Protein AF-G2IE25-F1 (afdb_monomer_lite)

pLDDT: mean 76.39, std 11.66, range [45.94, 92.56]

Foldseek 3Di:
DPPVVVVVVVVVVVVVVVVVVVVVVVVVVVVVVVVVVVVVLVVVVVLVVLLVVLVLCCCPPVVCVVVDDAKWKQFSVQRDSVDSPRSPDPTDNDDDAQTWIWIWGADPVNQKIKTFIDGGHDTDDIDIHGD

Sequence (131 aa):
MRKYKKRGSILFKSLFSIILVTTLCISISRMININLKTMRSVLLTNDITNKVDIVKHELFYNKQYLHIKGDVYINANNIKIGGYKELNQHFENYKYDNFEYFHLYFNEDMNDINIEYIKGDQKIFEDKLKI

Secondary structure (DSSP, 8-state):
--HHHHHHHHHHHHHHHHHHHHHHHHHHHHHHHHHHHHHHHHHHHHHHHHHHHHHHHHHHHTTGGGG--SSEEEEGGG--TT-GGG--S--BSSPPTT-EEEEEEE-TTSSEEEEEEEETTEEEEEEEEE-

Structure (mmCIF, N/CA/C/O backbone):
data_AF-G2IE25-F1
#
_entry.id   AF-G2IE25-F1
#
loop_
_atom_site.group_PDB
_atom_site.id
_atom_site.type_symbol
_atom_site.label_atom_id
_atom_site.label_alt_id
_atom_site.label_comp_id
_atom_site.label_asym_id
_atom_site.label_entity_id
_atom_site.label_seq_id
_atom_site.pdbx_PDB_ins_code
_atom_site.Cartn_x
_atom_site.Cartn_y
_atom_site.Cartn_z
_atom_site.occupancy
_atom_site.B_iso_or_equiv
_atom_site.auth_seq_id
_atom_site.auth_comp_id
_atom_site.auth_asym_id
_atom_site.auth_atom_id
_atom_site.pdbx_PDB_model_num
ATOM 1 N N . MET A 1 1 ? -21.613 4.940 73.484 1.00 45.94 1 MET A N 1
ATOM 2 C CA . MET A 1 1 ? -20.703 5.390 72.398 1.00 45.94 1 MET A CA 1
ATOM 3 C C . MET A 1 1 ? -20.137 4.259 71.499 1.00 45.94 1 MET A C 1
ATOM 5 O O . MET A 1 1 ? -19.125 4.460 70.846 1.00 45.94 1 MET A O 1
ATOM 9 N N . ARG A 1 2 ? -20.777 3.073 71.391 1.00 46.25 2 ARG A N 1
ATOM 10 C CA . ARG A 1 2 ? -20.294 1.933 70.560 1.00 46.25 2 ARG A CA 1
ATOM 11 C C . ARG A 1 2 ? -21.021 1.741 69.212 1.00 46.25 2 ARG A C 1
ATOM 13 O O . ARG A 1 2 ? -20.495 1.056 68.342 1.00 46.25 2 ARG A O 1
ATOM 20 N N . LYS A 1 3 ? -22.204 2.341 69.007 1.00 48.72 3 LYS A N 1
ATOM 21 C CA . LYS A 1 3 ? -23.029 2.136 67.792 1.00 48.72 3 LYS A CA 1
ATOM 22 C C . LYS A 1 3 ? -22.506 2.878 66.547 1.00 48.72 3 LYS A C 1
ATOM 24 O O . LYS A 1 3 ? -22.647 2.366 65.441 1.00 48.72 3 LYS A O 1
ATOM 29 N N . TYR A 1 4 ? -21.840 4.023 66.716 1.00 51.47 4 TYR A N 1
ATOM 30 C CA . TYR A 1 4 ? -21.331 4.839 65.600 1.00 51.47 4 TYR A CA 1
ATOM 31 C C . TYR A 1 4 ? -20.074 4.253 64.931 1.00 51.47 4 TYR A C 1
ATOM 33 O O . TYR A 1 4 ? -19.924 4.349 63.716 1.00 51.47 4 TYR A O 1
ATOM 41 N N . LYS A 1 5 ? -19.226 3.538 65.686 1.00 49.66 5 LYS A N 1
ATOM 42 C CA . LYS A 1 5 ? -17.994 2.910 65.166 1.00 49.66 5 LYS A CA 1
ATOM 43 C C . LYS A 1 5 ? -18.270 1.790 64.146 1.00 49.66 5 LYS A C 1
ATOM 45 O O . LYS A 1 5 ? -17.500 1.612 63.210 1.00 49.66 5 LYS A O 1
ATOM 50 N N . LYS A 1 6 ? -19.388 1.061 64.287 1.00 52.78 6 LYS A N 1
ATOM 51 C CA . LYS A 1 6 ? -19.789 -0.006 63.346 1.00 52.78 6 LYS A CA 1
ATOM 52 C C . LYS A 1 6 ? -20.369 0.530 62.029 1.00 52.78 6 LYS A C 1
ATOM 54 O O . LYS A 1 6 ? -20.162 -0.092 60.994 1.00 52.78 6 LYS A O 1
ATOM 59 N N . ARG A 1 7 ? -21.061 1.678 62.048 1.00 53.28 7 ARG A N 1
ATOM 60 C CA . ARG A 1 7 ? -21.696 2.259 60.847 1.00 53.28 7 ARG A CA 1
ATOM 61 C C . ARG A 1 7 ? -20.682 2.876 59.876 1.00 53.28 7 ARG A C 1
ATOM 63 O O . ARG A 1 7 ? -20.827 2.691 58.673 1.00 53.28 7 ARG A O 1
ATOM 70 N N . GLY A 1 8 ? -19.616 3.505 60.382 1.00 57.09 8 GLY A N 1
ATOM 71 C CA . GLY A 1 8 ? -18.529 4.027 59.540 1.00 57.09 8 GLY A CA 1
ATOM 72 C C . GLY A 1 8 ? -17.780 2.933 58.766 1.00 57.09 8 GLY A C 1
ATOM 73 O O . GLY A 1 8 ? -17.464 3.115 57.598 1.00 57.09 8 GLY A O 1
ATOM 74 N N . SER A 1 9 ? -17.574 1.758 59.375 1.00 60.19 9 SER A N 1
ATOM 75 C CA . SER A 1 9 ? -16.916 0.618 58.715 1.00 60.19 9 SER A CA 1
ATOM 76 C C . SER A 1 9 ? -17.724 0.064 57.533 1.00 60.19 9 SER A C 1
ATOM 78 O O . SER A 1 9 ? -17.142 -0.324 56.525 1.00 60.19 9 SER A O 1
ATOM 80 N N . ILE A 1 10 ? -19.058 0.059 57.628 1.00 64.31 10 ILE A N 1
ATOM 81 C CA . ILE A 1 10 ? -19.944 -0.394 56.544 1.00 64.31 10 ILE A CA 1
ATOM 82 C C . ILE A 1 10 ? -19.929 0.609 55.387 1.00 64.31 10 ILE A C 1
ATOM 84 O O . ILE A 1 10 ? -19.801 0.206 54.233 1.00 64.31 10 ILE A O 1
ATOM 88 N N . LEU A 1 11 ? -19.976 1.910 55.693 1.00 65.00 11 LEU A N 1
ATOM 89 C CA . LEU A 1 11 ? -19.885 2.969 54.686 1.00 65.00 11 LEU A CA 1
ATOM 90 C C . LEU A 1 11 ? -18.540 2.927 53.944 1.00 65.00 11 LEU A C 1
ATOM 92 O O . LEU A 1 11 ? -18.536 2.939 52.717 1.00 65.00 11 LEU A O 1
ATOM 96 N N . PHE A 1 12 ? -17.419 2.756 54.653 1.00 65.94 12 PHE A N 1
ATOM 97 C CA . PHE A 1 12 ? -16.097 2.599 54.030 1.00 65.94 12 PHE A CA 1
ATOM 98 C C . PHE A 1 12 ? -15.989 1.346 53.151 1.00 65.94 12 PHE A C 1
ATOM 100 O O . PHE A 1 12 ? -15.438 1.418 52.055 1.00 65.94 12 PHE A O 1
ATOM 107 N N . LYS A 1 13 ? -16.552 0.209 53.582 1.00 69.12 13 LYS A N 1
ATOM 108 C CA . LYS A 1 13 ? -16.605 -1.014 52.759 1.00 69.12 13 LYS A CA 1
ATOM 109 C C . LYS A 1 13 ? -17.452 -0.825 51.498 1.00 69.12 13 LYS A C 1
ATOM 111 O O . LYS A 1 13 ? -17.078 -1.324 50.437 1.00 69.12 13 LYS A O 1
ATOM 116 N N . SER A 1 14 ? -18.557 -0.083 51.597 1.00 71.62 14 SER A N 1
ATOM 117 C CA . SER A 1 14 ? -19.393 0.246 50.437 1.00 71.62 14 SER A CA 1
ATOM 118 C C . SER A 1 14 ? -18.665 1.171 49.456 1.00 71.62 14 SER A C 1
ATOM 120 O O . SER A 1 14 ? -18.661 0.901 48.259 1.00 71.62 14 SER A O 1
ATOM 122 N N . LEU A 1 15 ? -17.950 2.184 49.960 1.00 78.62 15 LEU A N 1
ATOM 123 C CA . LEU A 1 15 ? -17.171 3.113 49.140 1.00 78.62 15 LEU A CA 1
ATOM 124 C C . LEU A 1 15 ? -16.028 2.395 48.415 1.00 78.62 15 LEU A C 1
ATOM 126 O O . LEU A 1 15 ? -15.831 2.589 47.220 1.00 78.62 15 LEU A O 1
ATOM 130 N N . PHE A 1 16 ? -15.312 1.523 49.127 1.00 75.81 16 PHE A N 1
ATOM 131 C CA . PHE A 1 16 ? -14.239 0.713 48.554 1.00 75.81 16 PHE A CA 1
ATOM 132 C C . PHE A 1 16 ? -14.755 -0.200 47.435 1.00 75.81 16 PHE A C 1
ATOM 134 O O . PHE A 1 16 ? -14.136 -0.293 46.380 1.00 75.81 16 PHE A O 1
ATOM 141 N N . SER A 1 17 ? -15.926 -0.812 47.631 1.00 75.75 17 SER A N 1
ATOM 142 C CA . SER A 1 17 ? -16.557 -1.657 46.610 1.00 75.75 17 SER A CA 1
ATOM 143 C C . SER A 1 17 ? -16.923 -0.854 45.356 1.00 75.75 17 SER A C 1
ATOM 145 O O . SER A 1 17 ? -16.682 -1.315 44.245 1.00 75.75 17 SER A O 1
ATOM 147 N N . ILE A 1 18 ? -17.432 0.372 45.512 1.00 82.38 18 ILE A N 1
ATOM 148 C CA . ILE A 1 18 ? -17.758 1.264 44.386 1.00 82.38 18 ILE A CA 1
ATOM 149 C C . ILE A 1 18 ? -16.491 1.677 43.620 1.00 82.38 18 ILE A C 1
ATOM 151 O O . ILE A 1 18 ? -16.473 1.647 42.388 1.00 82.38 18 ILE A O 1
ATOM 155 N N . ILE A 1 19 ? -15.414 2.024 44.328 1.00 81.38 19 ILE A N 1
ATOM 156 C CA . ILE A 1 19 ? -14.125 2.383 43.711 1.00 81.38 19 ILE A CA 1
ATOM 157 C C . ILE A 1 19 ? -13.542 1.190 42.940 1.00 81.38 19 ILE A C 1
ATOM 159 O O . ILE A 1 19 ? -13.041 1.349 41.827 1.00 81.38 19 ILE A O 1
ATOM 163 N N . LEU A 1 20 ? -13.647 -0.018 43.494 1.00 83.38 20 LEU A N 1
ATOM 164 C CA . LEU A 1 20 ? -13.160 -1.236 42.851 1.00 83.38 20 LEU A CA 1
ATOM 165 C C . LEU A 1 20 ? -13.957 -1.571 41.580 1.00 83.38 20 LEU A C 1
ATOM 167 O O . LEU A 1 20 ? -13.375 -1.851 40.536 1.00 83.38 20 LEU A O 1
ATOM 171 N N . VAL A 1 21 ? -15.289 -1.473 41.634 1.00 83.25 21 VAL A N 1
ATOM 172 C CA . VAL A 1 21 ? -16.151 -1.697 40.461 1.00 83.25 21 VAL A CA 1
ATOM 173 C C . VAL A 1 21 ? -15.880 -0.657 39.371 1.00 83.25 21 VAL A C 1
ATOM 175 O O . VAL A 1 21 ? -15.737 -1.008 38.204 1.00 83.25 21 VAL A O 1
ATOM 178 N N . THR A 1 22 ? -15.746 0.621 39.730 1.00 78.06 22 THR A N 1
ATOM 179 C CA . THR A 1 22 ? -15.481 1.691 38.751 1.00 78.06 22 THR A CA 1
ATOM 180 C C . THR A 1 22 ? -14.108 1.554 38.089 1.00 78.06 22 THR A C 1
ATOM 182 O O 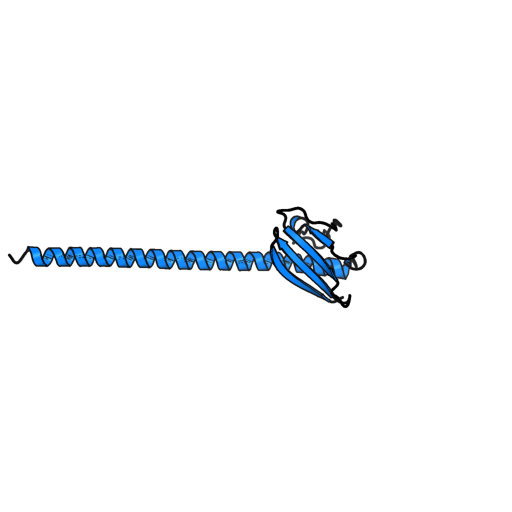. THR A 1 22 ? -14.003 1.699 36.870 1.00 78.06 22 THR A O 1
ATOM 185 N N . THR A 1 23 ? -13.063 1.203 38.841 1.00 80.00 23 THR A N 1
ATOM 186 C CA . THR A 1 23 ? -11.725 0.941 38.277 1.00 80.00 23 THR A CA 1
ATOM 187 C C . THR A 1 23 ? -11.693 -0.292 37.370 1.00 80.00 23 THR A C 1
ATOM 189 O O . THR A 1 23 ? -11.038 -0.257 36.322 1.00 80.00 23 THR A O 1
ATOM 192 N N . LEU A 1 24 ? -12.451 -1.343 37.697 1.00 84.81 24 LEU A N 1
ATOM 193 C CA . LEU A 1 24 ? -12.670 -2.496 36.815 1.00 84.81 24 LEU A CA 1
ATOM 194 C C . LEU A 1 24 ? -13.366 -2.089 35.510 1.00 84.81 24 LEU A C 1
ATOM 196 O O . LEU A 1 24 ? -12.872 -2.413 34.430 1.00 84.81 24 LEU A O 1
ATOM 200 N N . CYS A 1 25 ? -14.450 -1.313 35.585 1.00 78.31 25 CYS A N 1
ATOM 201 C CA . CYS A 1 25 ? -15.165 -0.827 34.402 1.00 78.31 25 CYS A CA 1
ATOM 202 C C . CYS A 1 25 ? -14.273 0.026 33.483 1.00 78.31 25 CYS A C 1
ATOM 204 O O . CYS A 1 25 ? -14.308 -0.138 32.259 1.00 78.31 25 CYS A O 1
ATOM 206 N N . ILE A 1 26 ? -13.436 0.904 34.049 1.00 80.88 26 ILE A N 1
ATOM 207 C CA . ILE A 1 26 ? -12.484 1.720 33.276 1.00 80.88 26 ILE A CA 1
ATOM 208 C C . ILE A 1 26 ? -11.437 0.830 32.596 1.00 80.88 26 ILE A C 1
ATOM 210 O O . ILE A 1 26 ? -11.120 1.035 31.423 1.00 80.88 26 ILE A O 1
ATOM 214 N N . SER A 1 27 ? -10.918 -0.172 33.307 1.00 69.62 27 SER A N 1
ATOM 215 C CA . SER A 1 27 ? -9.916 -1.103 32.776 1.00 69.62 27 SER A CA 1
ATOM 216 C C . SER A 1 27 ? -10.465 -1.926 31.607 1.00 69.62 27 SER A C 1
ATOM 218 O O . SER A 1 27 ? -9.832 -1.988 30.552 1.00 69.62 27 SER A O 1
ATOM 220 N N . ILE A 1 28 ? -11.680 -2.467 31.743 1.00 76.00 28 ILE A N 1
ATOM 221 C CA . ILE A 1 28 ? -12.374 -3.200 30.672 1.00 76.00 28 ILE A CA 1
ATOM 222 C C . ILE A 1 28 ? -12.614 -2.287 29.462 1.00 76.00 28 ILE A C 1
ATOM 224 O O . ILE A 1 28 ? -12.308 -2.664 28.332 1.00 76.00 28 ILE A O 1
ATOM 228 N N . SER A 1 29 ? -13.082 -1.056 29.688 1.00 64.19 29 SER A N 1
ATOM 229 C CA . SER A 1 29 ? -13.322 -0.083 28.611 1.00 64.19 29 SER A CA 1
ATOM 230 C C . SER A 1 29 ? -12.044 0.257 27.837 1.00 64.19 29 SER A C 1
ATOM 232 O O . SER A 1 29 ? -12.059 0.343 26.608 1.00 64.19 29 SER A O 1
ATOM 234 N N . ARG A 1 30 ? -10.912 0.410 28.538 1.00 64.69 30 ARG A N 1
ATOM 235 C CA . ARG A 1 30 ? -9.599 0.625 27.909 1.00 64.69 30 ARG A CA 1
ATOM 236 C C . ARG A 1 30 ? -9.172 -0.578 27.069 1.00 64.69 30 ARG A C 1
ATOM 238 O O . ARG A 1 30 ? -8.735 -0.384 25.938 1.00 64.69 30 ARG A O 1
ATOM 245 N N . MET A 1 31 ? -9.340 -1.796 27.584 1.00 64.25 31 MET A N 1
ATOM 246 C CA . MET A 1 31 ? -8.983 -3.029 26.874 1.00 64.25 31 MET A CA 1
ATOM 247 C C . MET A 1 31 ? -9.819 -3.230 25.598 1.00 64.25 31 MET A C 1
ATOM 249 O O . MET A 1 31 ? -9.263 -3.535 24.545 1.00 64.25 31 MET A O 1
ATOM 253 N N . ILE A 1 32 ? -11.132 -2.975 25.651 1.00 66.62 32 ILE A N 1
ATOM 254 C CA . ILE A 1 32 ? -12.018 -3.032 24.473 1.00 66.62 32 ILE A CA 1
ATOM 255 C C . ILE A 1 32 ? -11.583 -2.012 23.414 1.00 66.62 32 ILE A C 1
ATOM 257 O O . ILE A 1 32 ? -11.495 -2.345 22.235 1.00 66.62 32 ILE A O 1
ATOM 261 N N . ASN A 1 33 ? -11.266 -0.780 23.821 1.00 66.31 33 ASN A N 1
ATOM 262 C CA . ASN A 1 33 ? -10.832 0.265 22.894 1.00 66.31 33 ASN A CA 1
ATOM 263 C C . ASN A 1 33 ? -9.504 -0.090 22.198 1.00 66.31 33 ASN A C 1
ATOM 265 O O . ASN A 1 33 ? -9.351 0.154 21.004 1.00 66.31 33 ASN A O 1
ATOM 269 N N . ILE A 1 34 ? -8.560 -0.711 22.915 1.00 71.56 34 ILE A N 1
ATOM 270 C CA . ILE A 1 34 ? -7.311 -1.214 22.321 1.00 71.56 34 ILE A CA 1
ATOM 271 C C . ILE A 1 34 ? -7.618 -2.306 21.292 1.00 71.56 34 ILE A C 1
ATOM 273 O O . ILE A 1 34 ? -7.181 -2.193 20.151 1.00 71.56 34 ILE A O 1
ATOM 277 N N . ASN A 1 35 ? -8.432 -3.303 21.646 1.00 62.56 35 ASN A N 1
ATOM 278 C CA . ASN A 1 35 ? -8.782 -4.392 20.730 1.00 62.56 35 ASN A CA 1
ATOM 279 C C . ASN A 1 35 ? -9.508 -3.894 19.473 1.00 62.56 35 ASN A C 1
ATOM 281 O O . ASN A 1 35 ? -9.213 -4.353 18.373 1.00 62.56 35 ASN A O 1
ATOM 285 N N . LEU A 1 36 ? -10.412 -2.919 19.607 1.00 65.06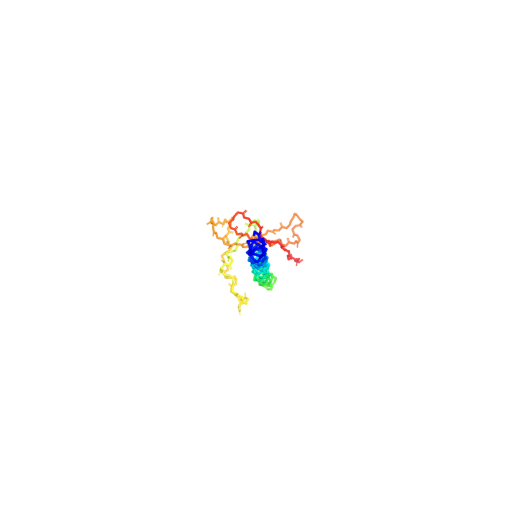 36 LEU A N 1
ATOM 286 C CA . LEU A 1 36 ? -11.093 -2.300 18.466 1.00 65.06 36 LEU A CA 1
ATOM 287 C C . LEU A 1 36 ? -10.125 -1.532 17.562 1.00 65.06 36 LEU A C 1
ATOM 289 O O . LEU A 1 36 ? -10.240 -1.614 16.339 1.00 65.06 36 LEU A O 1
ATOM 293 N N . LYS A 1 37 ? -9.162 -0.801 18.137 1.00 63.53 37 LYS A N 1
ATOM 294 C CA . LYS A 1 37 ? -8.111 -0.124 17.364 1.00 63.53 37 LYS A CA 1
ATOM 295 C C . LYS A 1 37 ? -7.237 -1.127 16.618 1.00 63.53 37 LYS A C 1
ATOM 297 O O . LYS A 1 37 ? -7.004 -0.940 15.429 1.00 63.53 37 LYS A O 1
ATOM 302 N N . THR A 1 38 ? -6.819 -2.204 17.279 1.00 60.28 38 THR A N 1
ATOM 303 C CA . THR A 1 38 ? -6.019 -3.266 16.660 1.00 60.28 38 THR A CA 1
ATOM 304 C C . THR A 1 38 ? -6.792 -3.962 15.544 1.00 60.28 38 THR A C 1
ATOM 306 O O . THR A 1 38 ? -6.266 -4.107 14.448 1.00 60.28 38 THR A O 1
ATOM 309 N N . MET A 1 39 ? -8.061 -4.315 15.762 1.00 62.22 39 MET A N 1
ATOM 310 C CA . MET A 1 39 ? -8.899 -4.938 14.733 1.00 62.22 39 MET A CA 1
ATOM 311 C C . MET A 1 39 ? -9.093 -4.018 13.523 1.00 62.22 39 MET A C 1
ATOM 313 O O . MET A 1 39 ? -8.952 -4.465 12.389 1.00 62.22 39 MET A O 1
ATOM 317 N N . ARG A 1 40 ? -9.354 -2.721 13.744 1.00 57.66 40 ARG A N 1
ATOM 318 C CA . ARG A 1 40 ? -9.416 -1.725 12.661 1.00 57.66 40 ARG A CA 1
ATOM 319 C C . ARG A 1 40 ? -8.096 -1.620 11.907 1.00 57.66 40 ARG A C 1
ATOM 321 O O . ARG A 1 40 ? -8.124 -1.529 10.687 1.00 57.66 40 ARG A O 1
ATOM 328 N N . SER A 1 41 ? -6.967 -1.660 12.614 1.00 64.81 41 SER A N 1
ATOM 329 C CA . SER A 1 41 ? -5.643 -1.660 11.991 1.00 64.81 41 SER A CA 1
ATOM 330 C C . SER A 1 41 ? -5.443 -2.893 11.114 1.00 64.81 41 SER A C 1
ATOM 332 O O . SER A 1 41 ? -5.040 -2.742 9.974 1.00 64.81 41 SER A O 1
ATOM 334 N N . VAL A 1 42 ? -5.776 -4.091 11.606 1.00 70.12 42 VAL A N 1
ATOM 335 C CA . VAL A 1 42 ? -5.648 -5.345 10.842 1.00 70.12 42 VAL A CA 1
ATOM 336 C C . VAL A 1 42 ? -6.539 -5.331 9.600 1.00 70.12 42 VAL A C 1
ATOM 338 O O . VAL A 1 42 ? -6.090 -5.697 8.520 1.00 70.12 42 VAL A O 1
ATOM 341 N N . LEU A 1 43 ? -7.789 -4.880 9.731 1.00 67.69 43 LEU A N 1
ATOM 342 C CA . LEU A 1 43 ? -8.706 -4.767 8.594 1.00 67.69 43 LEU A CA 1
ATOM 343 C C . LEU A 1 43 ? -8.203 -3.763 7.552 1.00 67.69 43 LEU A C 1
ATOM 345 O O . LEU A 1 43 ? -8.282 -4.042 6.361 1.00 67.69 43 LEU A O 1
ATOM 349 N N . LEU A 1 44 ? -7.661 -2.626 7.997 1.00 76.31 44 LEU A N 1
ATOM 350 C CA . LEU A 1 44 ? -7.082 -1.614 7.119 1.00 76.31 44 LEU A CA 1
ATOM 351 C C . LEU A 1 44 ? -5.826 -2.138 6.413 1.00 76.31 44 LEU A C 1
ATOM 353 O O . LEU A 1 44 ? -5.687 -1.945 5.212 1.00 76.31 44 LEU A O 1
ATOM 357 N N . THR A 1 45 ? -4.948 -2.851 7.123 1.00 80.56 45 THR A N 1
ATOM 358 C CA . THR A 1 45 ? -3.780 -3.498 6.516 1.00 80.56 45 THR A CA 1
ATOM 359 C C . THR A 1 45 ? -4.206 -4.537 5.481 1.00 80.56 45 THR A C 1
ATOM 361 O O . THR A 1 45 ? -3.699 -4.494 4.370 1.00 80.56 45 THR A O 1
ATOM 364 N N . ASN A 1 46 ? -5.181 -5.399 5.786 1.00 83.69 46 ASN A N 1
ATOM 365 C CA . ASN A 1 46 ? -5.681 -6.391 4.829 1.00 83.69 46 ASN A CA 1
ATOM 366 C C . ASN A 1 46 ? -6.294 -5.743 3.577 1.00 83.69 46 ASN A C 1
ATOM 368 O O . ASN A 1 46 ? -6.061 -6.221 2.472 1.00 83.69 46 ASN A O 1
ATOM 372 N N . ASP A 1 47 ? -7.067 -4.663 3.734 1.00 84.69 47 ASP A N 1
ATOM 373 C CA . ASP A 1 47 ? -7.632 -3.920 2.600 1.00 84.69 47 ASP A CA 1
ATOM 374 C C . ASP A 1 47 ? -6.532 -3.326 1.707 1.00 84.69 47 ASP A C 1
ATOM 376 O O . ASP A 1 47 ? -6.572 -3.477 0.485 1.00 84.69 47 ASP A O 1
ATOM 380 N N . ILE A 1 48 ? -5.510 -2.716 2.318 1.00 86.19 48 ILE A N 1
ATOM 381 C CA . ILE A 1 48 ? -4.355 -2.173 1.596 1.00 86.19 48 ILE A CA 1
ATOM 382 C C . ILE A 1 48 ? -3.597 -3.290 0.878 1.00 86.19 48 ILE A C 1
ATOM 384 O O . ILE A 1 48 ? -3.328 -3.156 -0.311 1.00 86.19 48 ILE A O 1
ATOM 388 N N . THR A 1 49 ? -3.288 -4.400 1.554 1.00 86.19 49 THR A N 1
ATOM 389 C CA . THR A 1 49 ? -2.564 -5.530 0.953 1.00 86.19 49 THR A CA 1
ATOM 390 C C . THR A 1 49 ? -3.329 -6.116 -0.232 1.00 86.19 49 THR A C 1
ATOM 392 O O . THR A 1 49 ? -2.744 -6.292 -1.294 1.00 86.19 49 THR A O 1
ATOM 395 N N . ASN A 1 50 ? -4.648 -6.304 -0.114 1.00 87.75 50 ASN A N 1
ATOM 396 C CA . ASN A 1 50 ? -5.475 -6.769 -1.232 1.00 87.75 50 ASN A CA 1
ATOM 397 C C . ASN A 1 50 ? -5.414 -5.812 -2.434 1.00 87.75 50 ASN A C 1
ATOM 399 O O . ASN A 1 50 ? -5.322 -6.253 -3.579 1.00 87.75 50 ASN A O 1
ATOM 403 N N . LYS A 1 51 ? -5.454 -4.495 -2.191 1.00 87.25 51 LYS A N 1
ATOM 404 C CA . LYS A 1 51 ? -5.301 -3.485 -3.248 1.00 87.25 51 LYS A CA 1
ATOM 405 C C . LYS A 1 51 ? -3.913 -3.529 -3.882 1.00 87.25 51 LYS A C 1
ATOM 407 O O . LYS A 1 51 ? -3.821 -3.467 -5.103 1.00 87.25 51 LYS A O 1
ATOM 412 N N . VAL A 1 52 ? -2.856 -3.697 -3.089 1.00 88.38 52 VAL A N 1
ATOM 413 C CA . VAL A 1 52 ? -1.482 -3.862 -3.591 1.00 88.38 52 VAL A CA 1
ATOM 414 C C . VAL A 1 52 ? -1.359 -5.108 -4.460 1.00 88.38 52 VAL A C 1
ATOM 416 O O . VAL A 1 52 ? -0.776 -5.026 -5.537 1.00 88.38 52 VAL A O 1
ATOM 419 N N . ASP A 1 53 ? -1.948 -6.232 -4.056 1.00 88.12 53 ASP A N 1
ATOM 420 C CA . ASP A 1 53 ? -1.943 -7.461 -4.855 1.00 88.12 53 ASP A CA 1
ATOM 421 C C . ASP A 1 53 ? -2.623 -7.261 -6.215 1.00 88.12 53 ASP A C 1
ATOM 423 O O . ASP A 1 53 ? -2.140 -7.769 -7.228 1.00 88.12 53 ASP A O 1
ATOM 427 N N . ILE A 1 54 ? -3.694 -6.462 -6.270 1.00 87.06 54 ILE A N 1
ATOM 428 C CA . ILE A 1 54 ? -4.335 -6.075 -7.534 1.00 87.06 54 ILE A CA 1
ATOM 429 C C . ILE A 1 54 ? -3.389 -5.235 -8.385 1.00 87.06 54 ILE A C 1
ATOM 431 O O . ILE A 1 54 ? -3.209 -5.548 -9.559 1.00 87.06 54 ILE A O 1
ATOM 435 N N . VAL A 1 55 ? -2.750 -4.212 -7.805 1.00 87.31 55 VAL A N 1
ATOM 436 C CA . VAL A 1 55 ? -1.764 -3.392 -8.526 1.00 87.31 55 VAL A CA 1
ATOM 437 C C . VAL A 1 55 ? -0.645 -4.270 -9.085 1.00 87.31 55 VAL A C 1
ATOM 439 O O . VAL A 1 55 ? -0.333 -4.184 -10.268 1.00 87.31 55 VAL A O 1
ATOM 442 N N . LYS A 1 56 ? -0.080 -5.168 -8.273 1.00 88.56 56 LYS A N 1
ATOM 443 C CA . LYS A 1 56 ? 0.973 -6.103 -8.689 1.00 88.56 56 LYS A CA 1
ATOM 444 C C . LYS A 1 56 ? 0.528 -6.992 -9.843 1.00 88.56 56 LYS A C 1
ATOM 446 O O . LYS A 1 56 ? 1.245 -7.110 -10.836 1.00 88.56 56 LYS A O 1
ATOM 451 N N . HIS A 1 57 ? -0.648 -7.600 -9.712 1.00 86.62 57 HIS A N 1
ATOM 452 C CA . HIS A 1 57 ? -1.225 -8.461 -10.736 1.00 86.62 57 HIS A CA 1
ATOM 453 C C . HIS A 1 57 ? -1.393 -7.705 -12.059 1.00 86.62 57 HIS A C 1
ATOM 455 O O . HIS A 1 57 ? -0.934 -8.164 -13.102 1.00 86.62 57 HIS A O 1
ATOM 461 N N . GLU A 1 58 ? -1.999 -6.523 -12.019 1.00 83.50 58 GLU A N 1
ATOM 462 C CA . GLU A 1 58 ? -2.264 -5.719 -13.210 1.00 83.50 58 GLU A CA 1
ATOM 463 C C . GLU A 1 58 ? -0.988 -5.194 -13.864 1.00 83.50 58 GLU A C 1
ATOM 465 O O . GLU A 1 58 ? -0.843 -5.283 -15.085 1.00 83.50 58 GLU A O 1
ATOM 470 N N . LEU A 1 59 ? -0.024 -4.724 -13.069 1.00 85.44 59 LEU A N 1
ATOM 471 C CA . LEU A 1 59 ? 1.278 -4.315 -13.582 1.00 85.44 59 LEU A CA 1
ATOM 472 C C . LEU A 1 59 ? 1.954 -5.477 -14.311 1.00 85.44 59 LEU A C 1
ATOM 474 O O . LEU A 1 59 ? 2.330 -5.311 -15.472 1.00 85.44 59 LEU A O 1
ATOM 478 N N . PHE A 1 60 ? 2.050 -6.648 -13.675 1.00 83.62 60 PHE A N 1
ATOM 479 C CA . PHE A 1 60 ? 2.756 -7.810 -14.213 1.00 83.62 60 PHE A CA 1
ATOM 480 C C . PHE A 1 60 ? 2.067 -8.412 -15.448 1.00 83.62 60 PHE A C 1
ATOM 482 O O . PHE A 1 60 ? 2.687 -8.533 -16.506 1.00 83.62 60 PHE A O 1
ATOM 489 N N . TYR A 1 61 ? 0.778 -8.760 -15.356 1.00 81.19 61 TYR A N 1
ATOM 490 C CA . TYR A 1 61 ? 0.076 -9.477 -16.428 1.00 81.19 61 TYR A CA 1
ATOM 491 C C . TYR A 1 61 ? -0.242 -8.596 -17.638 1.00 81.19 61 TYR A C 1
ATOM 493 O O . TYR A 1 61 ? -0.122 -9.061 -18.773 1.00 81.19 61 TYR A O 1
ATOM 501 N N . ASN A 1 62 ? -0.592 -7.324 -17.423 1.00 75.19 62 ASN A N 1
ATOM 502 C CA . ASN A 1 62 ? -0.914 -6.402 -18.517 1.00 75.19 62 ASN A CA 1
ATOM 503 C C . ASN A 1 62 ? 0.304 -5.611 -19.012 1.00 75.19 62 ASN A C 1
ATOM 505 O O . ASN A 1 62 ? 0.154 -4.730 -19.859 1.00 75.19 62 ASN A O 1
ATOM 509 N N . LYS A 1 63 ? 1.508 -5.919 -18.504 1.00 75.75 63 LYS A N 1
ATOM 510 C CA . LYS A 1 63 ? 2.773 -5.242 -18.839 1.00 75.75 63 LYS A CA 1
ATOM 511 C C . LYS A 1 63 ? 2.699 -3.716 -18.697 1.00 75.75 63 LYS A C 1
ATOM 513 O O . LYS A 1 63 ? 3.438 -2.991 -19.361 1.00 75.75 63 LYS A O 1
ATOM 518 N N . GLN A 1 64 ? 1.817 -3.218 -17.824 1.00 76.50 64 GLN A N 1
ATOM 519 C CA . GLN A 1 64 ? 1.624 -1.779 -17.624 1.00 76.50 64 GLN A CA 1
ATOM 520 C C . GLN A 1 64 ? 2.858 -1.119 -16.998 1.00 76.50 64 GLN A C 1
ATOM 522 O O . GLN A 1 64 ? 3.076 0.074 -17.195 1.00 76.50 64 GLN A O 1
ATOM 527 N N . TYR A 1 65 ? 3.707 -1.900 -16.323 1.00 74.38 65 TYR A N 1
ATOM 528 C CA . TYR A 1 65 ? 4.962 -1.422 -15.744 1.00 74.38 65 TYR A CA 1
ATOM 529 C C . TYR A 1 65 ? 5.897 -0.754 -16.763 1.00 74.38 65 TYR A C 1
ATOM 531 O O . TYR A 1 65 ? 6.620 0.171 -16.408 1.00 74.38 65 TYR A O 1
ATOM 539 N N . LEU A 1 66 ? 5.846 -1.157 -18.040 1.00 71.38 66 LEU A N 1
ATOM 540 C CA . LEU A 1 66 ? 6.647 -0.561 -19.119 1.00 71.38 66 LEU A CA 1
ATOM 541 C C . LEU A 1 66 ? 6.314 0.919 -19.372 1.00 71.38 66 LEU A C 1
ATOM 543 O O . LEU A 1 66 ? 7.081 1.628 -20.023 1.00 71.38 66 LEU A O 1
ATOM 547 N N . HIS A 1 67 ? 5.158 1.380 -18.893 1.00 73.12 67 HIS A N 1
ATOM 548 C CA . HIS A 1 67 ? 4.672 2.743 -19.079 1.00 73.12 67 HIS A CA 1
ATOM 549 C C . HIS A 1 67 ? 4.909 3.642 -17.862 1.00 73.12 67 HIS A C 1
ATOM 551 O O . HIS A 1 67 ? 4.647 4.842 -17.947 1.00 73.12 67 HIS A O 1
ATOM 557 N N . ILE A 1 68 ? 5.429 3.096 -16.761 1.00 77.06 68 ILE A N 1
ATOM 558 C CA . ILE A 1 68 ? 5.788 3.876 -15.578 1.00 77.06 68 ILE A CA 1
ATOM 559 C C . ILE A 1 68 ? 7.097 4.610 -15.872 1.00 77.06 68 ILE A C 1
ATOM 561 O O . ILE A 1 68 ? 8.115 3.995 -16.187 1.00 77.06 68 ILE A O 1
ATOM 565 N N . LYS A 1 69 ? 7.070 5.942 -15.796 1.00 73.88 69 LYS A N 1
ATOM 566 C CA . LYS A 1 69 ? 8.250 6.799 -15.952 1.00 73.88 69 LYS A CA 1
ATOM 567 C C . LYS A 1 69 ? 8.381 7.688 -14.725 1.00 73.88 69 LYS A C 1
ATOM 569 O O . LYS A 1 69 ? 7.581 8.601 -14.563 1.00 73.88 69 LYS A O 1
ATOM 574 N N . GLY A 1 70 ? 9.416 7.454 -13.920 1.00 81.38 70 GLY A N 1
ATOM 575 C CA . GLY A 1 70 ? 9.598 8.172 -12.658 1.0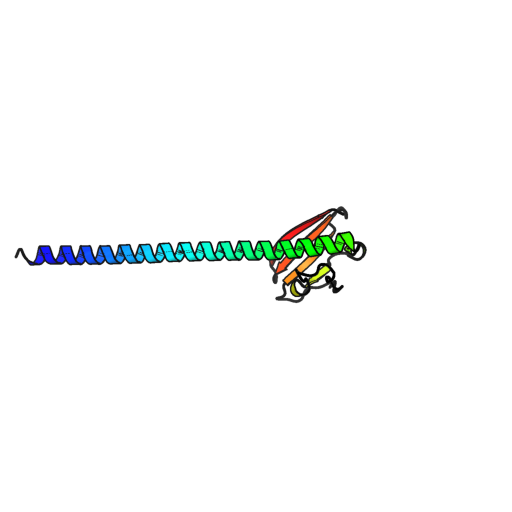0 81.38 70 GLY A CA 1
ATOM 576 C C . GLY A 1 70 ? 8.471 7.874 -11.667 1.00 81.38 70 GLY A C 1
ATOM 577 O O . GLY A 1 70 ? 7.946 6.761 -11.655 1.00 81.38 70 GLY A O 1
ATOM 578 N N . ASP A 1 71 ? 8.121 8.880 -10.871 1.00 86.69 71 ASP A N 1
ATOM 579 C CA . ASP A 1 71 ? 7.095 8.799 -9.833 1.00 86.69 71 ASP A CA 1
ATOM 580 C C . ASP A 1 71 ? 5.692 8.890 -10.438 1.00 86.69 71 ASP A C 1
ATOM 582 O O . ASP A 1 71 ? 5.299 9.911 -11.012 1.00 86.69 71 ASP A O 1
ATOM 586 N N . VAL A 1 72 ? 4.926 7.812 -10.295 1.00 89.25 72 VAL A N 1
ATOM 587 C CA . VAL A 1 72 ? 3.569 7.693 -10.825 1.00 89.25 72 VAL A CA 1
ATOM 588 C C . VAL A 1 72 ? 2.591 7.386 -9.701 1.00 89.25 72 VAL A C 1
ATOM 590 O O . VAL A 1 72 ? 2.862 6.575 -8.825 1.00 89.25 72 VAL A O 1
ATOM 593 N N . TYR A 1 73 ? 1.413 7.996 -9.741 1.00 87.88 73 TYR A N 1
ATOM 594 C CA . TYR A 1 73 ? 0.389 7.876 -8.71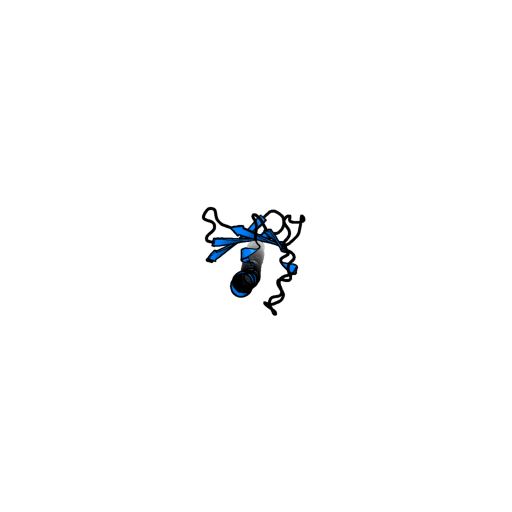3 1.00 87.88 73 TYR A CA 1
ATOM 595 C C . TYR A 1 73 ? -0.889 7.246 -9.279 1.00 87.88 73 TYR A C 1
ATOM 597 O O . TYR A 1 73 ? -1.305 7.549 -10.396 1.00 87.88 73 TYR A O 1
ATOM 605 N N . ILE A 1 74 ? -1.530 6.378 -8.492 1.00 87.19 74 ILE A N 1
ATOM 606 C CA . ILE A 1 74 ? -2.852 5.801 -8.772 1.00 87.19 74 ILE A CA 1
ATOM 607 C C . ILE A 1 74 ? -3.769 6.094 -7.591 1.00 87.19 74 ILE A C 1
ATOM 609 O O . ILE A 1 74 ? -3.446 5.750 -6.456 1.00 87.19 74 ILE A O 1
ATOM 613 N N . ASN A 1 75 ? -4.943 6.674 -7.833 1.00 86.12 75 ASN A N 1
ATOM 614 C CA . ASN A 1 75 ? -5.933 6.877 -6.776 1.00 86.12 75 ASN A CA 1
ATOM 615 C C . ASN A 1 75 ? -6.440 5.528 -6.234 1.00 86.12 75 ASN A C 1
ATOM 617 O O . ASN A 1 75 ? -6.957 4.697 -6.983 1.00 86.12 75 ASN A O 1
ATOM 621 N N . ALA A 1 76 ? -6.338 5.318 -4.922 1.00 84.19 76 ALA A N 1
ATOM 622 C CA . ALA A 1 76 ? -6.710 4.061 -4.279 1.00 84.19 76 ALA A CA 1
ATOM 623 C C . ALA A 1 76 ? -8.210 3.740 -4.387 1.00 84.19 76 ALA A C 1
ATOM 625 O O . ALA A 1 76 ? -8.587 2.569 -4.344 1.00 84.19 76 ALA A O 1
ATOM 626 N N . ASN A 1 77 ? -9.063 4.756 -4.568 1.00 80.62 77 ASN A N 1
ATOM 627 C CA . ASN A 1 77 ? -10.505 4.574 -4.766 1.00 80.62 77 ASN A CA 1
ATOM 628 C C . ASN A 1 77 ? -10.852 4.005 -6.147 1.00 80.62 77 ASN A C 1
ATOM 630 O O . ASN A 1 77 ? -11.945 3.471 -6.330 1.00 80.62 77 ASN A O 1
ATOM 634 N N . ASN A 1 78 ? -9.933 4.099 -7.111 1.00 77.44 78 ASN A N 1
ATOM 635 C CA . ASN A 1 78 ? -10.146 3.580 -8.459 1.00 77.44 78 ASN A CA 1
ATOM 636 C C . ASN A 1 78 ? -9.838 2.077 -8.557 1.00 77.44 78 ASN A C 1
ATOM 638 O O . ASN A 1 78 ? -10.169 1.453 -9.560 1.00 77.44 78 ASN A O 1
ATOM 642 N N . ILE A 1 79 ? -9.239 1.477 -7.522 1.00 78.94 79 ILE A N 1
ATOM 643 C CA . ILE A 1 79 ? -8.873 0.058 -7.510 1.00 78.94 79 ILE A CA 1
ATOM 644 C C . ILE A 1 79 ? -10.038 -0.7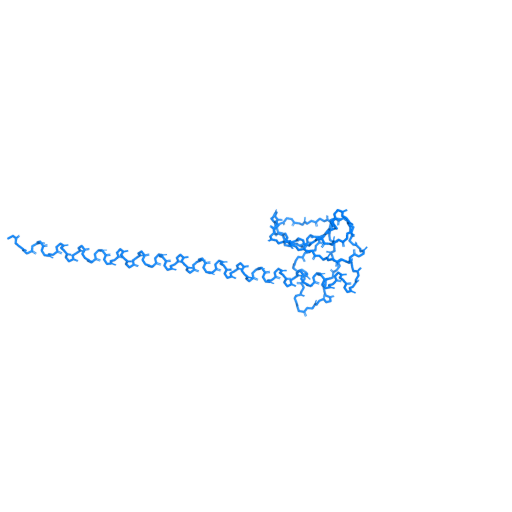63 -6.952 1.00 78.94 79 ILE A C 1
ATOM 646 O O . ILE A 1 79 ? -10.374 -0.681 -5.768 1.00 78.94 79 ILE A O 1
ATOM 650 N N . LYS A 1 80 ? -10.654 -1.588 -7.805 1.00 73.25 80 LYS A N 1
ATOM 651 C CA . LYS A 1 80 ? -11.755 -2.477 -7.411 1.00 73.25 80 LYS A CA 1
ATOM 652 C C . LYS A 1 80 ? -11.258 -3.868 -7.029 1.00 73.25 80 LYS A C 1
ATOM 654 O O . LYS A 1 80 ? -10.700 -4.584 -7.852 1.00 73.25 80 LYS A O 1
ATOM 659 N N . ILE A 1 81 ? -11.588 -4.298 -5.808 1.00 70.31 81 ILE A N 1
ATOM 660 C CA . ILE A 1 81 ? -11.171 -5.601 -5.257 1.00 70.31 81 ILE A CA 1
ATOM 661 C C . ILE A 1 81 ? -11.780 -6.799 -6.001 1.00 70.31 81 ILE A C 1
ATOM 663 O O . ILE A 1 81 ? -11.156 -7.847 -6.118 1.00 70.31 81 ILE A O 1
ATOM 667 N N . GLY A 1 82 ? -12.987 -6.641 -6.547 1.00 64.19 82 GLY A N 1
ATOM 668 C CA . GLY A 1 82 ? -13.709 -7.723 -7.224 1.00 64.19 82 GLY A CA 1
ATOM 669 C C . GLY A 1 82 ? -13.368 -7.924 -8.705 1.00 64.19 82 GLY A C 1
ATOM 670 O O . GLY A 1 82 ? -13.879 -8.865 -9.307 1.00 64.19 82 GLY A O 1
ATOM 671 N N . GLY A 1 83 ? -12.554 -7.055 -9.312 1.00 60.84 83 GLY A N 1
ATOM 672 C CA . GLY A 1 83 ? -12.315 -7.061 -10.754 1.00 60.84 83 GLY A CA 1
ATOM 673 C C . GLY A 1 83 ? -10.931 -6.534 -11.089 1.00 60.84 83 GLY A C 1
ATOM 674 O O . GLY A 1 83 ? -10.775 -5.343 -11.331 1.00 60.84 83 GLY A O 1
ATOM 675 N N . TYR A 1 84 ? -9.945 -7.434 -11.137 1.00 63.59 84 TYR A N 1
ATOM 676 C CA . TYR A 1 84 ? -8.550 -7.095 -11.439 1.00 63.59 84 TYR A CA 1
ATOM 677 C C . TYR A 1 84 ? -8.418 -6.258 -12.726 1.00 63.59 84 TYR A C 1
ATOM 679 O O . TYR A 1 84 ? -7.683 -5.288 -12.732 1.00 63.59 84 TYR A O 1
ATOM 687 N N . LYS A 1 85 ? -9.268 -6.490 -13.737 1.00 59.69 85 LYS A N 1
ATOM 688 C CA . LYS A 1 85 ? -9.278 -5.784 -15.036 1.00 59.69 85 LYS A CA 1
ATOM 689 C C . LYS A 1 85 ? -9.494 -4.260 -15.006 1.00 59.69 85 LYS A C 1
ATOM 691 O O . LYS A 1 85 ? -9.463 -3.647 -16.069 1.00 59.69 85 LYS A O 1
ATOM 696 N N . GLU A 1 86 ? -9.788 -3.653 -13.859 1.00 57.03 86 GLU A N 1
ATOM 697 C CA . GLU A 1 86 ? -10.231 -2.255 -13.770 1.00 57.03 86 GLU A CA 1
ATOM 698 C C . GLU A 1 86 ? -9.209 -1.302 -13.139 1.00 57.03 86 GLU A C 1
ATOM 700 O O . GLU A 1 86 ? -9.587 -0.245 -12.633 1.00 57.03 86 GLU A O 1
ATOM 705 N N . LEU A 1 87 ? -7.909 -1.602 -13.222 1.00 65.81 87 LEU A N 1
ATOM 706 C CA . LEU A 1 87 ? -6.876 -0.578 -13.031 1.00 65.81 87 LEU A CA 1
ATOM 707 C C . LEU A 1 87 ? -6.854 0.327 -14.278 1.00 65.81 87 LEU A C 1
ATOM 709 O O . LEU A 1 87 ? -5.939 0.320 -15.100 1.00 65.81 87 LEU A O 1
ATOM 713 N N . ASN A 1 88 ? -7.964 1.042 -14.478 1.00 54.06 88 ASN A N 1
ATOM 714 C CA . ASN A 1 88 ? -8.225 1.905 -15.620 1.00 54.06 88 ASN A CA 1
ATOM 715 C C . ASN A 1 88 ? -7.333 3.148 -15.518 1.00 54.06 88 ASN A C 1
ATOM 717 O O . ASN A 1 88 ? -7.718 4.153 -14.934 1.00 54.06 88 ASN A O 1
ATOM 721 N N . GLN A 1 89 ? -6.113 3.010 -16.043 1.00 60.44 89 GLN A N 1
ATOM 722 C CA . GLN A 1 89 ? -5.240 4.001 -16.692 1.00 60.44 89 GLN A CA 1
ATOM 723 C C . GLN A 1 89 ? -5.432 5.490 -16.346 1.00 60.44 89 GLN A C 1
ATOM 725 O O . GLN A 1 89 ? -5.450 6.345 -17.229 1.00 60.44 89 GLN A O 1
ATOM 730 N N . HIS A 1 90 ? -5.465 5.829 -15.064 1.00 65.31 90 HIS A N 1
ATOM 731 C CA . HIS A 1 90 ? -5.190 7.186 -14.607 1.00 65.31 90 HIS A CA 1
ATOM 732 C C . HIS A 1 90 ? -3.943 7.147 -13.739 1.00 65.31 90 HIS A C 1
ATOM 734 O O . HIS A 1 90 ? -3.995 7.216 -12.516 1.00 65.31 90 HIS A O 1
ATOM 740 N N . PHE A 1 91 ? -2.819 6.948 -14.427 1.00 75.56 91 PHE A N 1
ATOM 741 C CA . PHE A 1 91 ? -1.509 7.265 -13.891 1.00 75.56 91 PHE A CA 1
ATOM 742 C C . PHE A 1 91 ? -1.388 8.785 -13.869 1.00 75.56 91 PHE A C 1
ATOM 744 O O . PHE A 1 91 ? -1.390 9.440 -14.914 1.00 75.56 91 PHE A O 1
ATOM 751 N N . GLU A 1 92 ? -1.338 9.340 -12.672 1.00 76.69 92 GLU A N 1
ATOM 752 C CA . GLU A 1 92 ? -1.146 10.764 -12.445 1.00 76.69 92 GLU A CA 1
ATOM 753 C C . GLU A 1 92 ? 0.316 10.992 -12.059 1.00 76.69 92 GLU A C 1
ATOM 755 O O . GLU A 1 92 ? 0.903 10.183 -11.351 1.00 76.69 92 GLU A O 1
ATOM 760 N N . ASN A 1 93 ? 0.925 12.089 -12.507 1.00 79.75 93 ASN A N 1
ATOM 761 C CA . ASN A 1 93 ? 2.292 12.447 -12.089 1.00 79.75 93 ASN A CA 1
ATOM 762 C C . ASN A 1 93 ? 2.302 13.307 -10.813 1.00 79.75 93 ASN A C 1
ATOM 764 O O . ASN A 1 93 ? 3.353 13.742 -10.355 1.00 79.75 93 ASN A O 1
ATOM 768 N N . TYR A 1 94 ? 1.127 13.611 -10.267 1.00 77.56 94 TYR A N 1
ATOM 769 C CA . TYR A 1 94 ? 0.958 14.402 -9.058 1.00 77.56 94 TYR A CA 1
ATOM 770 C C . TYR A 1 94 ? -0.220 13.850 -8.257 1.00 77.56 94 TYR A C 1
ATOM 772 O O . TYR A 1 94 ? -1.163 13.320 -8.834 1.00 77.56 94 TYR A O 1
ATOM 780 N N . LYS A 1 95 ? -0.166 13.987 -6.930 1.00 79.81 95 LYS A N 1
ATOM 781 C CA . LYS A 1 95 ? -1.273 13.649 -6.029 1.00 79.81 95 LYS A CA 1
ATOM 782 C C . LYS A 1 95 ? -2.027 14.915 -5.625 1.00 79.81 95 LYS A C 1
ATOM 784 O O . LYS A 1 95 ? -1.422 15.975 -5.474 1.00 79.81 95 LYS A O 1
ATOM 789 N N . TYR A 1 96 ? -3.330 14.800 -5.399 1.00 71.31 96 TYR A N 1
ATOM 790 C CA . TYR A 1 96 ? -4.109 15.853 -4.742 1.00 71.31 96 TYR A CA 1
ATOM 791 C C . TYR A 1 96 ? -4.092 15.687 -3.219 1.00 71.31 96 TYR A C 1
ATOM 793 O O . TYR A 1 96 ? -4.209 14.569 -2.709 1.00 71.31 96 TYR A O 1
ATOM 801 N N . ASP A 1 97 ? -4.020 16.799 -2.488 1.00 67.56 97 ASP A N 1
ATOM 802 C CA . ASP A 1 97 ? -4.056 16.789 -1.024 1.00 67.56 97 ASP A CA 1
ATOM 803 C C . ASP A 1 97 ? -5.365 16.171 -0.499 1.00 67.56 97 ASP A C 1
ATOM 805 O O . ASP A 1 97 ? -6.451 16.430 -1.019 1.00 67.56 97 ASP A O 1
ATOM 809 N N . ASN A 1 98 ? -5.258 15.371 0.569 1.00 65.69 98 ASN A N 1
ATOM 810 C CA . ASN A 1 98 ? -6.344 14.653 1.267 1.00 65.69 98 ASN A CA 1
ATOM 811 C C . ASN A 1 98 ? -6.907 13.377 0.615 1.00 65.69 98 ASN A C 1
ATOM 813 O O . ASN A 1 98 ? -7.892 12.834 1.121 1.00 65.69 98 ASN A O 1
ATOM 817 N N . PHE A 1 99 ? -6.282 12.847 -0.435 1.00 80.50 99 PHE A N 1
ATOM 818 C CA . PHE A 1 99 ? -6.706 11.583 -1.050 1.00 80.50 99 PHE A CA 1
ATOM 819 C C . PHE A 1 99 ? -5.770 10.407 -0.717 1.00 80.50 99 PHE A C 1
ATOM 821 O O . PHE A 1 99 ? -4.665 10.574 -0.193 1.00 80.50 99 PHE A O 1
ATOM 828 N N . GLU A 1 100 ? -6.271 9.198 -0.969 1.00 88.38 100 GLU A N 1
ATOM 829 C CA . GLU A 1 100 ? -5.555 7.930 -0.810 1.00 88.38 100 GLU A CA 1
ATOM 830 C C . GLU A 1 100 ? -4.966 7.526 -2.167 1.00 88.38 100 GLU A C 1
ATOM 832 O O . GLU A 1 100 ? -5.708 7.418 -3.145 1.00 88.38 100 GLU A O 1
ATOM 837 N N . TYR A 1 101 ? -3.651 7.302 -2.237 1.00 89.56 101 TYR A N 1
ATOM 838 C CA . TYR A 1 101 ? -2.947 6.958 -3.477 1.00 89.56 101 TYR A CA 1
ATOM 839 C C . TYR A 1 101 ? -1.972 5.801 -3.288 1.00 89.56 101 TYR A C 1
ATOM 841 O O . TYR A 1 101 ? -1.416 5.605 -2.209 1.00 89.56 101 TYR A O 1
ATOM 849 N N . PHE A 1 102 ? -1.719 5.092 -4.382 1.00 90.25 102 PHE A N 1
ATOM 850 C CA . PHE A 1 102 ? -0.543 4.257 -4.566 1.00 90.25 102 PHE A CA 1
ATOM 851 C C . PHE A 1 102 ? 0.501 5.037 -5.355 1.00 90.25 102 PHE A C 1
ATOM 853 O O . PHE A 1 102 ? 0.216 5.484 -6.461 1.00 90.25 102 PHE A O 1
ATOM 860 N N . HIS A 1 103 ? 1.684 5.204 -4.784 1.00 91.12 103 HIS A N 1
ATOM 861 C CA . HIS A 1 103 ? 2.857 5.759 -5.436 1.00 91.12 103 HIS A CA 1
ATOM 862 C C . HIS A 1 103 ? 3.719 4.609 -5.964 1.00 91.12 103 HIS A C 1
ATOM 864 O O . HIS A 1 103 ? 4.084 3.700 -5.219 1.00 91.12 103 HIS A O 1
ATOM 870 N N . LEU A 1 104 ? 3.978 4.630 -7.266 1.00 90.75 104 LEU A N 1
ATOM 871 C CA . LEU A 1 104 ? 4.719 3.633 -8.016 1.00 90.75 104 LEU A CA 1
ATOM 872 C C . LEU A 1 104 ? 5.980 4.269 -8.579 1.00 90.75 104 LEU A C 1
ATOM 874 O O . LEU A 1 104 ? 5.900 5.237 -9.334 1.00 90.75 104 LEU A O 1
ATOM 878 N N . TYR A 1 105 ? 7.125 3.685 -8.264 1.00 90.38 105 TYR A N 1
ATOM 879 C CA . TYR A 1 105 ? 8.411 4.133 -8.781 1.00 90.38 105 TYR A CA 1
ATOM 880 C C . TYR A 1 105 ? 9.374 2.956 -8.866 1.00 90.38 105 TYR A C 1
ATOM 882 O O . TYR A 1 105 ? 9.252 1.967 -8.141 1.00 90.38 105 TYR A O 1
ATOM 890 N N . PHE A 1 106 ? 10.338 3.053 -9.770 1.00 89.50 106 PHE A N 1
ATOM 891 C CA . PHE A 1 106 ? 11.413 2.074 -9.846 1.00 89.50 106 PHE A CA 1
ATOM 892 C C . PHE A 1 106 ? 12.428 2.305 -8.729 1.00 89.50 106 PHE A C 1
ATOM 894 O O . PHE A 1 106 ? 12.722 3.445 -8.367 1.00 89.50 106 PHE A O 1
ATOM 901 N N . ASN A 1 107 ? 12.987 1.221 -8.194 1.00 84.31 107 ASN A N 1
ATOM 902 C CA . ASN A 1 107 ? 14.153 1.324 -7.324 1.00 84.31 107 ASN A CA 1
ATOM 903 C C . ASN A 1 107 ? 15.375 1.873 -8.091 1.00 84.31 107 ASN A C 1
ATOM 905 O O . ASN A 1 107 ? 15.376 1.930 -9.319 1.00 84.31 107 ASN A O 1
ATOM 909 N N . GLU A 1 108 ? 16.428 2.263 -7.365 1.00 80.44 108 GLU A N 1
ATOM 910 C CA . GLU A 1 108 ? 17.652 2.842 -7.952 1.00 80.44 108 GLU A CA 1
ATOM 911 C C . GLU A 1 108 ? 18.264 1.956 -9.054 1.00 80.44 108 GLU A C 1
ATOM 913 O O . GLU A 1 108 ? 18.777 2.464 -10.049 1.00 80.44 108 GLU A O 1
ATOM 918 N N . ASP A 1 109 ? 18.130 0.634 -8.911 1.00 79.81 109 ASP A N 1
ATOM 919 C CA . ASP A 1 109 ? 18.633 -0.367 -9.856 1.00 79.81 109 ASP A CA 1
ATOM 920 C C . ASP A 1 109 ? 17.680 -0.664 -11.031 1.00 79.81 109 ASP A C 1
ATOM 922 O O . ASP A 1 109 ? 17.995 -1.505 -11.870 1.00 79.81 109 ASP A O 1
ATOM 926 N N . MET A 1 110 ? 16.510 -0.015 -11.094 1.00 78.31 110 MET A N 1
ATOM 927 C CA . MET A 1 110 ? 15.471 -0.197 -12.123 1.00 78.31 110 MET A CA 1
ATOM 928 C C . MET A 1 110 ? 14.974 -1.646 -12.297 1.00 78.31 110 MET A C 1
ATOM 930 O O . MET A 1 110 ? 14.437 -2.003 -13.346 1.00 78.31 110 MET A O 1
ATOM 934 N N . ASN A 1 111 ? 15.128 -2.477 -11.266 1.00 81.12 111 ASN A N 1
ATOM 935 C CA . ASN A 1 111 ? 14.779 -3.901 -11.290 1.00 81.12 111 ASN A CA 1
ATOM 936 C C . ASN A 1 111 ? 13.444 -4.191 -10.590 1.00 81.12 111 ASN A C 1
ATOM 938 O O . ASN A 1 111 ? 12.701 -5.076 -11.007 1.00 81.12 111 ASN A O 1
ATOM 942 N N . ASP A 1 112 ? 13.137 -3.437 -9.532 1.00 87.69 112 ASP A N 1
ATOM 943 C CA . ASP A 1 112 ? 11.915 -3.598 -8.746 1.00 87.69 112 ASP A CA 1
ATOM 944 C C . ASP A 1 112 ? 11.040 -2.343 -8.900 1.00 87.69 112 ASP A C 1
ATOM 946 O O . ASP A 1 112 ? 11.552 -1.220 -8.919 1.00 87.69 112 ASP A O 1
ATOM 950 N N . ILE A 1 113 ? 9.718 -2.523 -8.939 1.00 88.06 113 ILE A N 1
ATOM 951 C CA . ILE A 1 113 ? 8.765 -1.432 -8.701 1.00 88.06 113 ILE A CA 1
ATOM 952 C C . ILE A 1 113 ? 8.423 -1.407 -7.224 1.00 88.06 113 ILE A C 1
ATOM 954 O O . ILE A 1 113 ? 7.857 -2.364 -6.694 1.00 88.06 113 ILE A O 1
ATOM 958 N N . ASN A 1 114 ? 8.704 -0.287 -6.578 1.00 92.06 114 ASN A N 1
ATOM 959 C CA . ASN A 1 114 ? 8.197 0.012 -5.253 1.00 92.06 114 ASN A CA 1
ATOM 960 C C . ASN A 1 114 ? 6.756 0.520 -5.361 1.00 92.06 114 ASN A C 1
ATOM 962 O O . ASN A 1 114 ? 6.413 1.287 -6.260 1.00 92.06 114 ASN A O 1
ATOM 966 N N . ILE A 1 115 ? 5.915 0.050 -4.445 1.00 91.69 115 ILE A N 1
ATOM 967 C CA . ILE A 1 115 ? 4.495 0.365 -4.343 1.00 91.69 115 ILE A CA 1
ATOM 968 C C . ILE A 1 115 ? 4.254 0.881 -2.929 1.00 91.69 115 ILE A C 1
ATOM 970 O O . ILE A 1 115 ? 4.216 0.114 -1.965 1.00 91.69 115 ILE A O 1
ATOM 974 N N . GLU A 1 116 ? 4.073 2.186 -2.798 1.00 92.56 116 GLU A N 1
ATOM 975 C CA . GLU A 1 116 ? 3.784 2.834 -1.523 1.00 92.56 116 GLU A CA 1
ATOM 976 C C . GLU A 1 116 ? 2.315 3.233 -1.457 1.00 92.56 116 GLU A C 1
ATOM 978 O O . GLU A 1 116 ? 1.790 3.859 -2.370 1.00 92.56 116 GLU A O 1
ATOM 983 N N . TYR A 1 117 ? 1.642 2.926 -0.353 1.00 90.75 117 TYR A N 1
ATOM 984 C CA . TYR A 1 117 ? 0.309 3.450 -0.078 1.00 90.75 117 TYR A CA 1
ATOM 985 C C . TYR A 1 117 ? 0.414 4.697 0.802 1.00 90.75 117 TYR A C 1
ATOM 987 O O . TYR A 1 117 ? 0.906 4.648 1.938 1.00 90.75 117 TYR A O 1
ATOM 995 N N . ILE A 1 118 ? -0.075 5.815 0.274 1.00 89.69 118 ILE A N 1
ATOM 996 C CA . ILE A 1 118 ? -0.003 7.142 0.879 1.00 89.69 118 ILE A CA 1
ATOM 997 C C . ILE A 1 118 ? -1.421 7.619 1.191 1.00 89.69 118 ILE A C 1
ATOM 999 O O . ILE A 1 118 ? -2.314 7.568 0.344 1.00 89.69 118 ILE A O 1
ATOM 1003 N N . LYS A 1 119 ? -1.621 8.130 2.407 1.00 87.56 119 LYS A N 1
ATOM 1004 C CA . LYS A 1 119 ? -2.867 8.776 2.829 1.00 87.56 119 LYS A CA 1
ATOM 1005 C C . LYS A 1 119 ? -2.561 10.178 3.342 1.00 87.56 119 LYS A C 1
ATOM 1007 O O . LYS A 1 119 ? -1.930 10.333 4.389 1.00 87.56 119 LYS A O 1
ATOM 1012 N N . GLY A 1 120 ? -2.997 11.197 2.597 1.00 84.06 120 GLY A N 1
ATOM 1013 C CA . GLY A 1 120 ? -2.566 12.578 2.835 1.00 84.06 120 GLY A CA 1
ATOM 1014 C C . GLY A 1 120 ? -1.051 12.715 2.637 1.00 84.06 120 GLY A C 1
ATOM 1015 O O . GLY A 1 120 ? -0.540 12.433 1.551 1.00 84.06 120 GLY A O 1
ATOM 1016 N N . ASP A 1 121 ? -0.333 13.084 3.700 1.00 80.56 121 ASP A N 1
ATOM 1017 C CA . ASP A 1 121 ? 1.132 13.246 3.693 1.00 80.56 121 ASP A CA 1
ATOM 1018 C C . ASP A 1 121 ? 1.895 12.096 4.353 1.00 80.56 121 ASP A C 1
ATOM 1020 O O . ASP A 1 121 ? 3.115 12.151 4.493 1.00 80.56 121 ASP A O 1
ATOM 1024 N N . GLN A 1 122 ? 1.195 11.041 4.770 1.00 84.62 122 GLN A N 1
ATOM 1025 C CA . GLN A 1 122 ? 1.812 9.918 5.466 1.00 84.62 122 GLN A CA 1
ATOM 1026 C C . GLN A 1 122 ? 1.872 8.682 4.577 1.00 84.62 122 GLN A C 1
ATOM 1028 O O . GLN A 1 122 ? 0.859 8.247 4.023 1.00 84.62 122 GLN A O 1
ATOM 1033 N N . LYS A 1 123 ? 3.062 8.078 4.508 1.00 88.81 123 LYS A N 1
ATOM 1034 C CA . LYS A 1 123 ? 3.232 6.708 4.026 1.00 88.81 123 LYS A CA 1
ATOM 1035 C C . LYS A 1 123 ? 2.718 5.742 5.088 1.00 88.81 123 LYS A C 1
ATOM 1037 O O . LYS A 1 123 ? 3.178 5.767 6.228 1.00 88.81 123 LYS A O 1
ATOM 1042 N N . ILE A 1 124 ? 1.758 4.907 4.708 1.00 87.94 124 ILE A N 1
ATOM 1043 C CA . ILE A 1 124 ? 1.097 3.951 5.605 1.00 87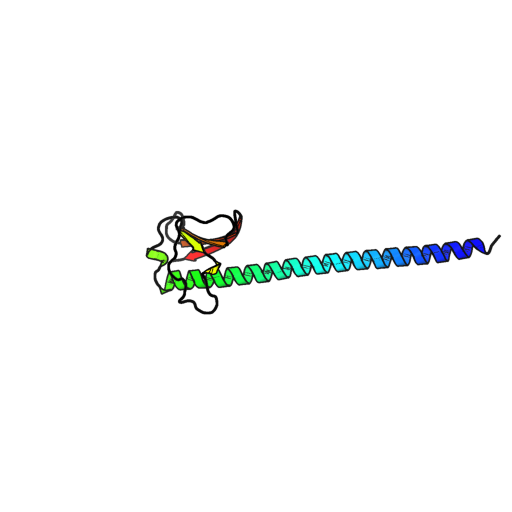.94 124 ILE A CA 1
ATOM 1044 C C . ILE A 1 124 ? 1.588 2.523 5.349 1.00 87.94 124 ILE A C 1
ATOM 1046 O O . ILE A 1 124 ? 1.654 1.721 6.278 1.00 87.94 124 ILE A O 1
ATOM 1050 N N . PHE A 1 125 ? 1.927 2.201 4.101 1.00 88.94 125 PHE A N 1
ATOM 1051 C CA . PHE A 1 125 ? 2.383 0.875 3.696 1.00 88.94 125 PHE A CA 1
ATOM 1052 C C . PHE A 1 125 ? 3.359 0.985 2.526 1.00 88.94 125 PHE A C 1
ATOM 1054 O O . PHE A 1 125 ? 3.279 1.922 1.733 1.00 88.94 125 PHE A O 1
ATOM 1061 N N . GLU A 1 126 ? 4.266 0.024 2.428 1.00 90.75 126 GLU A N 1
ATOM 1062 C CA . GLU A 1 126 ? 5.252 -0.088 1.362 1.00 90.75 126 GLU A CA 1
ATOM 1063 C C . GLU A 1 126 ? 5.476 -1.565 1.061 1.00 90.75 126 GLU A C 1
ATOM 1065 O O . GLU A 1 126 ? 5.591 -2.388 1.972 1.00 90.75 126 GLU A O 1
ATOM 1070 N N . ASP A 1 127 ? 5.535 -1.889 -0.221 1.00 91.81 127 ASP A N 1
ATOM 1071 C CA . ASP A 1 127 ? 5.855 -3.214 -0.728 1.00 91.81 127 ASP A CA 1
ATOM 1072 C C . ASP A 1 127 ? 6.518 -3.063 -2.101 1.00 91.81 127 ASP A C 1
ATOM 1074 O O . ASP A 1 127 ? 6.602 -1.966 -2.651 1.00 91.81 127 ASP A O 1
ATOM 1078 N N . LYS A 1 128 ? 7.001 -4.161 -2.673 1.00 90.12 128 LYS A N 1
ATOM 1079 C CA . LYS A 1 128 ? 7.660 -4.164 -3.971 1.00 90.12 128 LYS A CA 1
ATOM 1080 C C . LYS A 1 128 ? 7.210 -5.301 -4.872 1.00 90.12 128 LYS A C 1
ATOM 1082 O O . LYS A 1 128 ? 6.882 -6.401 -4.419 1.00 90.12 128 LYS A O 1
ATOM 1087 N N . LEU A 1 129 ? 7.210 -5.023 -6.167 1.00 87.25 129 LEU A N 1
ATOM 1088 C CA . LEU A 1 129 ? 7.033 -5.976 -7.249 1.00 87.25 129 LEU A CA 1
ATOM 1089 C C . LEU A 1 129 ? 8.388 -6.199 -7.921 1.00 87.25 129 LEU A C 1
ATOM 1091 O O . LEU A 1 129 ? 8.968 -5.264 -8.463 1.00 87.25 129 LEU A O 1
ATOM 1095 N N . LYS A 1 130 ? 8.866 -7.443 -7.899 1.00 84.62 130 LYS A N 1
ATOM 1096 C CA . LYS A 1 130 ? 10.034 -7.856 -8.684 1.00 84.62 130 LYS A CA 1
ATOM 1097 C C . LYS A 1 130 ? 9.585 -8.098 -10.123 1.00 84.62 130 LYS A C 1
ATOM 1099 O O . LYS A 1 130 ? 8.615 -8.839 -10.309 1.00 84.62 130 LYS A O 1
ATOM 1104 N N . ILE A 1 131 ? 10.246 -7.467 -11.091 1.00 74.06 131 ILE A N 1
ATOM 1105 C CA . ILE A 1 131 ? 9.955 -7.613 -12.528 1.00 74.06 131 ILE A CA 1
ATOM 1106 C C . ILE A 1 131 ? 10.842 -8.693 -13.145 1.00 74.06 131 ILE A C 1
ATOM 1108 O O . ILE A 1 131 ? 12.017 -8.810 -12.734 1.00 74.06 131 ILE A O 1
#

Radius of gyration: 27.14 Å; chains: 1; bounding box: 42×26×92 Å